Protein AF-A0AAX6GMF1-F1 (afdb_monomer)

Nearest PDB structures (foldseek):
  3nbz-assembly2_E  TM=9.439E-01  e=5.731E-02  Homo sapiens

Foldseek 3Di:
DQDDPHDGCVVPFPVVVLVCCVVVVVVDCLQPDDDPVGRHHDDDDDDFDPDPVRVVCSVPPDDPDDDPDDDDGDRD

Organism: Iris pallida (NCBI:txid29817)

Mean predicted aligned error: 3.19 Å

InterPro domains:
  IPR017336 Snurportin-1 [PTHR13403] (1-75)
  IPR047857 Snurportin-1, m3G cap-binding domain [PF21974] (1-75)

Secondary structure (DSSP, 8-state):
--EETTEE-TTS-HHHHHHHHHHHHHTSGGGSPPBTTBSS---PPP---SSHHHHHHHHHS--SS-----------

Solvent-accessible surface area (backbone atoms only — not comparable to full-atom values): 5069 Å² total; per-residue (Å²): 96,55,64,58,98,86,44,77,36,75,92,48,36,49,54,59,27,49,55,49,44,58,55,57,50,69,77,43,75,48,62,42,80,62,50,100,89,38,83,65,62,55,77,85,78,92,82,72,62,92,45,75,69,41,45,49,45,68,74,71,51,89,65,103,61,86,83,87,80,85,86,88,76,66,62,107

Radius of gyration: 14.59 Å; Cα contacts (8 Å, |Δi|>4): 52; chains: 1; bounding box: 26×33×32 Å

Structure (mmCIF, N/CA/C/O backbone):
data_AF-A0AAX6GMF1-F1
#
_entry.id   AF-A0AAX6GMF1-F1
#
loop_
_atom_site.group_PDB
_atom_site.id
_atom_site.type_symbol
_atom_site.label_atom_id
_atom_site.label_alt_id
_atom_site.label_comp_id
_atom_site.label_asym_id
_atom_site.label_entity_id
_atom_site.label_seq_id
_atom_site.pdbx_PDB_ins_code
_atom_site.Cartn_x
_atom_site.Cartn_y
_atom_site.Cartn_z
_atom_site.occupancy
_atom_site.B_iso_or_equiv
_atom_site.auth_seq_id
_atom_site.auth_comp_id
_atom_site.auth_asym_id
_atom_site.auth_atom_id
_atom_site.pdbx_PDB_model_num
ATOM 1 N N . MET A 1 1 ? -2.286 4.910 3.657 1.00 91.19 1 MET A N 1
ATOM 2 C CA . MET A 1 1 ? -3.127 4.9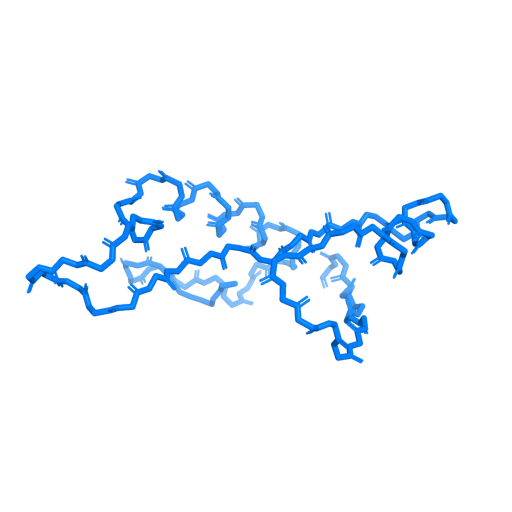12 4.878 1.00 91.19 1 MET A CA 1
ATOM 3 C C . MET A 1 1 ? -3.586 6.333 5.160 1.00 91.19 1 MET A C 1
ATOM 5 O O . MET A 1 1 ? -2.776 7.227 4.977 1.00 91.19 1 MET A O 1
ATOM 9 N N . LEU A 1 2 ? -4.850 6.555 5.535 1.00 95.19 2 LEU A N 1
ATOM 10 C CA . LEU A 1 2 ? -5.400 7.909 5.756 1.00 95.19 2 LEU A CA 1
ATOM 11 C C . LEU A 1 2 ? -5.530 8.279 7.238 1.00 95.19 2 LEU A C 1
ATOM 13 O O . LEU A 1 2 ? -5.452 9.449 7.588 1.00 95.19 2 LEU A O 1
ATOM 17 N N . CYS A 1 3 ? -5.711 7.287 8.108 1.00 95.88 3 CYS A N 1
ATOM 18 C CA . CYS A 1 3 ? -5.809 7.472 9.549 1.00 95.88 3 CYS A CA 1
ATOM 19 C C . CYS A 1 3 ? -5.260 6.234 10.265 1.00 95.88 3 CYS A C 1
ATOM 21 O O . CYS A 1 3 ? -5.385 5.119 9.749 1.00 95.88 3 CYS A O 1
ATOM 23 N N . TRP A 1 4 ? -4.665 6.422 11.442 1.00 95.88 4 TRP A N 1
ATOM 24 C CA . TRP A 1 4 ? -4.242 5.332 12.319 1.00 95.88 4 TRP A CA 1
ATOM 25 C C . TRP A 1 4 ? -4.466 5.696 13.784 1.00 95.88 4 TRP A C 1
ATOM 27 O O . TRP A 1 4 ? -3.880 6.655 14.274 1.00 95.88 4 TRP A O 1
ATOM 37 N N . ARG A 1 5 ? -5.297 4.921 14.497 1.00 94.38 5 ARG A N 1
ATOM 38 C CA . ARG A 1 5 ? -5.606 5.130 15.930 1.00 94.38 5 ARG A CA 1
ATOM 39 C C . ARG A 1 5 ? -5.978 6.586 16.275 1.00 94.38 5 ARG A C 1
ATOM 41 O O . ARG A 1 5 ? -5.527 7.120 17.279 1.00 94.38 5 ARG A O 1
ATOM 48 N N . GLY A 1 6 ? -6.780 7.227 15.423 1.00 94.81 6 GLY A N 1
ATOM 49 C CA . GLY A 1 6 ? -7.232 8.613 15.607 1.00 94.81 6 GLY A CA 1
ATOM 50 C C . GLY A 1 6 ? -6.294 9.684 15.039 1.00 94.81 6 GLY A C 1
ATOM 51 O O . GLY A 1 6 ? -6.710 10.831 14.919 1.00 94.81 6 GLY A O 1
ATOM 52 N N . TYR A 1 7 ? -5.075 9.331 14.619 1.00 94.75 7 TYR A N 1
ATOM 53 C CA . TYR A 1 7 ? -4.172 10.263 13.944 1.00 94.75 7 TYR A CA 1
ATOM 54 C C . TYR A 1 7 ? -4.502 10.357 12.456 1.00 94.75 7 TYR A C 1
ATOM 56 O O . TYR A 1 7 ? -4.407 9.362 11.733 1.00 94.75 7 TYR A O 1
ATOM 64 N N . SER A 1 8 ? -4.864 11.559 12.007 1.00 96.31 8 SER A N 1
ATOM 65 C CA . SER A 1 8 ? -5.039 11.895 10.592 1.00 96.31 8 SER A CA 1
ATOM 66 C C . SER A 1 8 ? -3.691 11.939 9.870 1.00 96.31 8 SER A C 1
ATOM 68 O O . SER A 1 8 ? -2.724 12.489 10.389 1.00 96.31 8 SER A O 1
ATOM 70 N N . LEU A 1 9 ? -3.642 11.376 8.663 1.00 95.19 9 LEU A N 1
ATOM 71 C CA . LEU A 1 9 ? -2.488 11.414 7.759 1.00 95.19 9 LEU A CA 1
ATOM 72 C C . LEU A 1 9 ? -2.846 12.072 6.419 1.00 95.19 9 LEU A C 1
ATOM 74 O O . LEU A 1 9 ? -2.118 11.897 5.448 1.00 95.19 9 LEU A O 1
ATOM 78 N N . TYR A 1 10 ? -3.988 12.762 6.326 1.00 94.00 10 TYR A N 1
ATOM 79 C CA . TYR A 1 10 ? -4.448 13.379 5.075 1.00 94.00 10 TYR A CA 1
ATOM 80 C C . TYR A 1 10 ? -3.467 14.425 4.540 1.00 94.00 10 TYR A C 1
ATOM 82 O O . TYR A 1 10 ? -3.234 14.463 3.336 1.00 94.00 10 TYR A O 1
ATOM 90 N N . ASP A 1 11 ? -2.847 15.189 5.438 1.00 93.81 11 ASP A N 1
ATOM 91 C CA . ASP A 1 11 ? -1.871 16.228 5.095 1.00 93.81 11 ASP A CA 1
ATOM 92 C C . ASP A 1 11 ? -0.453 15.668 4.891 1.00 93.81 11 ASP A C 1
ATOM 94 O O . ASP A 1 11 ? 0.495 16.411 4.646 1.00 93.81 11 ASP A O 1
ATOM 98 N N . CYS A 1 12 ? -0.280 14.347 5.010 1.00 94.50 12 CYS A N 1
ATOM 99 C CA . CYS A 1 12 ? 0.995 13.696 4.759 1.00 94.50 12 CYS A CA 1
ATOM 100 C C . CYS A 1 12 ? 1.123 13.283 3.294 1.00 94.50 12 CYS A C 1
ATOM 102 O O . CYS A 1 12 ? 0.220 12.684 2.697 1.00 94.50 12 CYS A O 1
ATOM 104 N N . ASN A 1 13 ? 2.321 13.494 2.762 1.00 95.44 13 ASN A N 1
ATOM 105 C CA . ASN A 1 13 ? 2.692 13.057 1.428 1.00 95.44 13 ASN A CA 1
ATOM 106 C C . ASN A 1 13 ? 2.578 11.521 1.270 1.00 95.44 13 ASN A C 1
ATOM 108 O O . ASN A 1 13 ? 2.474 10.762 2.245 1.00 95.44 13 ASN A O 1
ATOM 112 N N . SER A 1 14 ? 2.516 11.030 0.031 1.00 94.81 14 SER A N 1
ATOM 113 C CA . SER A 1 14 ? 2.274 9.598 -0.214 1.00 94.81 14 SER A CA 1
ATOM 114 C C . SER A 1 14 ? 3.393 8.710 0.343 1.00 94.81 14 SER A C 1
ATOM 116 O O . SER A 1 14 ? 3.101 7.682 0.956 1.00 94.81 14 SER A O 1
ATOM 118 N N . GLU A 1 15 ? 4.648 9.144 0.215 1.00 94.12 15 GLU A N 1
ATOM 119 C CA . GLU A 1 15 ? 5.833 8.412 0.664 1.00 94.12 15 GLU A CA 1
ATOM 120 C C . GLU A 1 15 ? 5.804 8.159 2.176 1.00 94.12 15 GLU A C 1
ATOM 122 O O . GLU A 1 15 ? 5.944 7.016 2.622 1.00 94.12 15 GLU A O 1
ATOM 127 N N . PHE A 1 16 ? 5.505 9.188 2.971 1.00 95.31 16 PHE A N 1
ATOM 128 C CA . PHE A 1 16 ? 5.354 9.043 4.414 1.00 95.31 16 PHE A CA 1
ATOM 129 C C . PHE A 1 16 ? 4.182 8.126 4.763 1.00 95.31 16 PHE A C 1
ATOM 131 O O . PHE A 1 16 ? 4.311 7.254 5.622 1.00 95.31 16 PHE A O 1
ATOM 138 N N . ARG A 1 17 ? 3.038 8.260 4.077 1.00 95.94 17 ARG A N 1
ATOM 139 C CA . ARG A 1 17 ? 1.872 7.391 4.323 1.00 95.94 17 ARG A CA 1
ATOM 140 C C . ARG A 1 17 ? 2.172 5.920 4.040 1.00 95.94 17 ARG A C 1
ATOM 142 O O . ARG A 1 17 ? 1.587 5.058 4.700 1.00 95.94 17 ARG A O 1
ATOM 149 N N . PHE A 1 18 ? 3.042 5.628 3.077 1.00 95.81 18 PHE A N 1
ATOM 150 C CA . PHE A 1 18 ? 3.502 4.274 2.777 1.00 95.81 18 PHE A CA 1
ATOM 151 C C . PHE A 1 18 ? 4.467 3.742 3.831 1.00 95.81 18 PHE A C 1
ATOM 153 O O . PHE A 1 18 ? 4.246 2.652 4.363 1.00 95.81 18 PHE A O 1
ATOM 160 N N . PHE A 1 19 ? 5.484 4.529 4.187 1.00 94.62 19 PHE A N 1
ATOM 161 C CA . PHE A 1 19 ? 6.408 4.202 5.272 1.00 94.62 19 PHE A CA 1
ATOM 162 C C . PHE A 1 19 ? 5.658 3.912 6.580 1.00 94.62 19 PHE A C 1
ATOM 164 O O . PHE A 1 19 ? 5.882 2.889 7.235 1.00 94.62 19 PHE A O 1
ATOM 171 N N . TRP A 1 20 ? 4.717 4.789 6.930 1.00 95.62 20 TRP A N 1
ATOM 172 C CA . TRP A 1 20 ? 3.946 4.692 8.159 1.00 95.62 20 TRP A CA 1
ATOM 173 C C . TRP A 1 20 ? 3.014 3.476 8.155 1.00 95.62 20 TRP A C 1
ATOM 175 O O . TRP A 1 20 ? 2.941 2.766 9.155 1.00 95.62 20 TRP A O 1
ATOM 185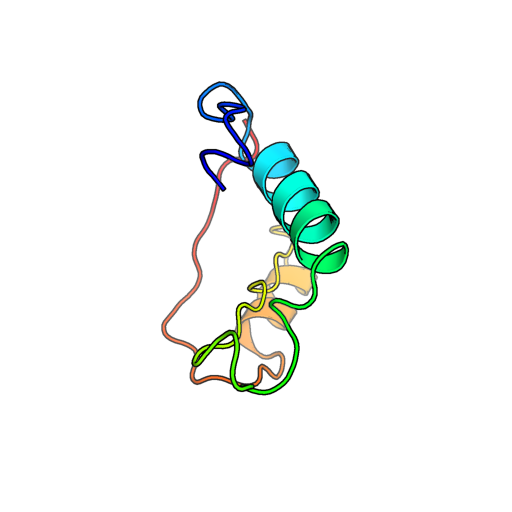 N N . LEU A 1 21 ? 2.356 3.175 7.026 1.00 96.00 21 LEU A N 1
ATOM 186 C CA . LEU A 1 21 ? 1.553 1.955 6.868 1.00 96.00 21 LEU A CA 1
ATOM 187 C C . LEU A 1 21 ? 2.392 0.693 7.097 1.00 96.00 21 LEU A C 1
ATOM 189 O O . LEU A 1 21 ? 1.993 -0.155 7.892 1.00 96.00 21 LEU A O 1
ATOM 193 N N . ASN A 1 22 ? 3.541 0.579 6.423 1.00 94.81 22 ASN A N 1
ATOM 194 C CA . ASN A 1 22 ? 4.413 -0.591 6.540 1.00 94.81 22 ASN A CA 1
ATOM 195 C C . ASN A 1 22 ? 4.886 -0.789 7.985 1.00 94.81 22 ASN A C 1
ATOM 197 O O . ASN A 1 22 ? 4.776 -1.888 8.524 1.00 94.81 22 ASN A O 1
ATOM 201 N N . SER A 1 23 ? 5.335 0.291 8.628 1.00 95.00 23 SER A N 1
ATOM 202 C CA . SER A 1 23 ? 5.839 0.247 10.004 1.00 95.00 23 SER A CA 1
ATOM 203 C C . SER A 1 23 ? 4.732 -0.115 10.997 1.00 95.00 23 SER A C 1
ATOM 205 O O . SER A 1 23 ? 4.882 -1.035 11.797 1.00 95.00 23 SER A O 1
ATOM 207 N N . LYS A 1 24 ? 3.577 0.559 10.917 1.00 96.25 24 LYS A N 1
ATOM 208 C CA . LYS A 1 24 ? 2.488 0.366 11.881 1.00 96.25 24 LYS A CA 1
ATOM 209 C C . LYS A 1 24 ? 1.726 -0.931 11.702 1.00 96.25 24 LYS A C 1
ATOM 211 O O . LYS A 1 24 ? 1.291 -1.488 12.704 1.00 96.25 24 LYS A O 1
ATOM 216 N N . LEU A 1 25 ? 1.586 -1.441 10.481 1.00 95.00 25 LEU A N 1
ATOM 217 C CA . LEU A 1 25 ? 0.953 -2.740 10.282 1.00 95.00 25 LEU A CA 1
ATOM 218 C C . LEU A 1 25 ? 1.831 -3.878 10.820 1.00 95.00 25 LEU A C 1
ATOM 220 O O . LEU A 1 25 ? 1.293 -4.804 11.426 1.00 95.00 25 LEU A O 1
ATOM 224 N N . ALA A 1 26 ? 3.158 -3.784 10.664 1.00 94.19 26 ALA A N 1
ATOM 225 C CA . ALA A 1 26 ? 4.111 -4.772 11.179 1.00 94.19 26 ALA A CA 1
ATOM 226 C C . ALA A 1 26 ? 4.121 -4.865 12.717 1.00 94.19 26 ALA A C 1
ATOM 228 O O . ALA A 1 26 ? 4.367 -5.933 13.266 1.00 94.19 26 ALA A O 1
ATOM 229 N N . GLU A 1 27 ? 3.787 -3.776 13.415 1.00 95.62 27 GLU A N 1
ATOM 230 C CA . GLU A 1 27 ? 3.599 -3.759 14.875 1.00 95.62 27 GLU A CA 1
ATOM 231 C C . GLU A 1 27 ? 2.327 -4.515 15.330 1.00 95.62 27 GLU A C 1
ATOM 233 O O . GLU A 1 27 ? 2.077 -4.644 16.530 1.00 95.62 27 GLU A O 1
ATOM 238 N N . THR A 1 28 ? 1.490 -5.000 14.403 1.00 92.31 28 THR A N 1
ATOM 239 C CA . THR A 1 28 ? 0.224 -5.685 14.712 1.00 92.31 28 THR A CA 1
ATOM 240 C C . THR A 1 28 ? 0.231 -7.159 14.315 1.00 92.31 28 THR A C 1
ATOM 242 O O . THR A 1 28 ? 0.916 -7.576 13.389 1.00 92.31 28 THR A O 1
ATOM 245 N N . GLY A 1 29 ? -0.647 -7.947 14.941 1.00 91.00 29 GLY A N 1
ATOM 246 C CA . GLY A 1 29 ? -0.948 -9.316 14.509 1.00 91.00 29 GLY A CA 1
ATOM 247 C C . GLY A 1 29 ? -1.869 -9.410 13.284 1.00 91.00 29 GLY A C 1
ATOM 248 O O . GLY A 1 29 ? -2.318 -10.503 12.958 1.00 91.00 29 GLY A O 1
ATOM 249 N N . ALA A 1 30 ? -2.188 -8.302 12.605 1.00 91.94 30 ALA A N 1
ATOM 250 C CA . ALA A 1 30 ? -3.170 -8.288 11.515 1.00 91.94 30 ALA A CA 1
ATOM 251 C C . ALA A 1 30 ? -2.712 -9.065 10.265 1.00 91.94 30 ALA A C 1
ATOM 253 O O . ALA A 1 30 ? -3.540 -9.466 9.446 1.00 91.94 30 ALA A O 1
ATOM 254 N N . GLY A 1 31 ? -1.401 -9.291 10.128 1.00 91.81 31 GLY A N 1
ATOM 255 C CA . GLY A 1 31 ? -0.803 -10.133 9.091 1.00 91.81 31 GLY A CA 1
ATOM 256 C C . GLY A 1 31 ? -0.838 -11.637 9.392 1.00 91.81 31 GLY A C 1
AT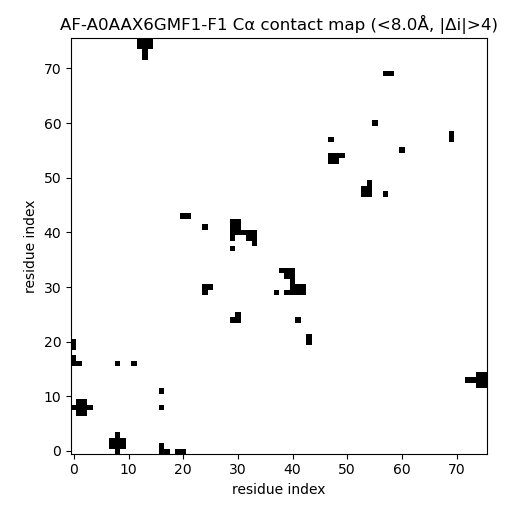OM 257 O O . GLY A 1 31 ? -0.475 -12.434 8.526 1.00 91.81 31 GLY A O 1
ATOM 258 N N . ASN A 1 32 ? -1.272 -12.051 10.583 1.00 93.62 32 ASN A N 1
ATOM 259 C CA . ASN A 1 32 ? -1.299 -13.462 10.963 1.00 93.62 32 ASN A CA 1
ATOM 260 C C . ASN A 1 32 ? -2.418 -14.229 10.232 1.00 93.62 32 ASN A C 1
ATOM 262 O O . ASN A 1 32 ? -3.351 -13.621 9.691 1.00 93.62 32 ASN A O 1
ATOM 266 N N . PRO A 1 33 ? -2.349 -15.574 10.193 1.00 94.06 33 PRO A N 1
ATOM 267 C CA . PRO A 1 33 ? -3.465 -16.394 9.736 1.00 94.06 33 PRO A CA 1
ATOM 268 C C . PRO A 1 33 ? -4.757 -16.075 10.506 1.00 94.06 33 PRO A C 1
ATOM 270 O O . PRO A 1 33 ? -4.675 -15.711 11.682 1.00 94.06 33 PRO A O 1
ATOM 273 N N . PRO A 1 34 ? -5.941 -16.211 9.875 1.00 95.19 34 PRO A N 1
ATOM 274 C CA . PRO A 1 34 ? -7.222 -15.993 10.538 1.00 95.19 34 PRO A CA 1
ATOM 275 C C . PRO A 1 34 ? -7.327 -16.717 11.881 1.00 95.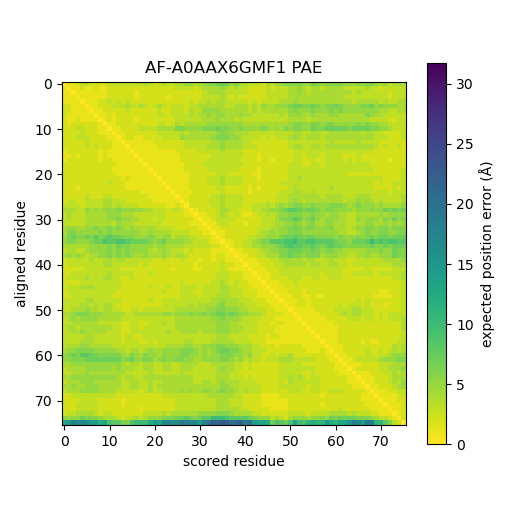19 34 PRO A C 1
ATOM 277 O O . PRO A 1 34 ? -6.891 -17.859 12.025 1.00 95.19 34 PRO A O 1
ATOM 280 N N . SER A 1 35 ? -7.935 -16.049 12.854 1.00 93.12 35 SER A N 1
ATOM 281 C CA . SER A 1 35 ? -8.105 -16.542 14.220 1.00 93.1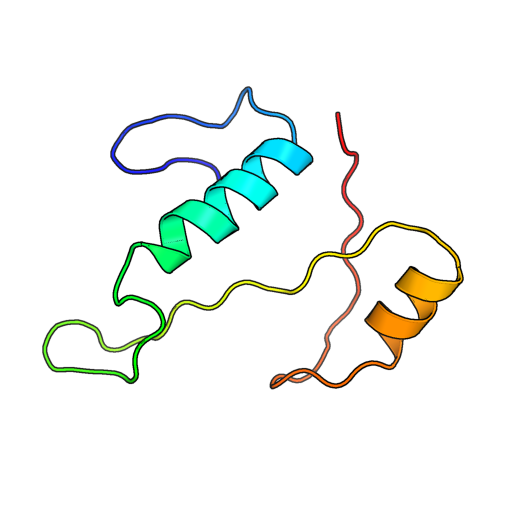2 35 SER A CA 1
ATOM 282 C C . SER A 1 35 ? -9.502 -16.210 14.747 1.00 93.12 35 SER A C 1
ATOM 284 O O . SER A 1 35 ? -10.311 -15.588 14.057 1.00 93.12 35 SER A O 1
ATOM 286 N N . ALA A 1 36 ? -9.786 -16.580 15.998 1.00 95.19 36 ALA A N 1
ATOM 287 C CA . ALA A 1 36 ? -11.041 -16.218 16.658 1.00 95.19 36 ALA A CA 1
ATOM 288 C C . ALA A 1 36 ? -11.276 -14.693 16.722 1.00 95.19 36 ALA A C 1
ATOM 290 O O . ALA A 1 36 ? -12.421 -14.251 16.746 1.00 95.19 36 ALA A O 1
ATOM 291 N N . TYR A 1 37 ? -10.205 -13.889 16.720 1.00 91.75 37 TYR A N 1
ATOM 292 C CA . TYR A 1 37 ? -10.271 -12.432 16.881 1.00 91.75 37 TYR A CA 1
ATOM 293 C C . TYR A 1 37 ? -10.262 -11.659 15.555 1.00 91.75 37 TYR A C 1
ATOM 295 O O . TYR A 1 37 ? -10.608 -10.480 15.534 1.00 91.75 37 TYR A O 1
ATOM 303 N N . HIS A 1 38 ? -9.873 -12.293 14.443 1.00 93.56 38 HIS A N 1
ATOM 304 C CA . HIS A 1 38 ? -9.939 -11.683 13.114 1.00 93.56 38 HIS A CA 1
ATOM 305 C C . HIS A 1 38 ? -10.105 -12.741 12.017 1.00 93.56 38 HIS A C 1
ATOM 307 O O . HIS A 1 38 ? -9.351 -13.708 11.924 1.00 93.56 38 HIS A O 1
ATOM 313 N N . LYS A 1 39 ? -11.079 -12.526 11.129 1.00 96.25 39 LYS A N 1
ATOM 314 C CA . LYS A 1 39 ? -11.358 -13.430 10.001 1.00 96.25 39 LYS A CA 1
ATOM 315 C C . LYS A 1 39 ? -10.432 -13.205 8.803 1.00 96.25 39 LYS A C 1
ATOM 317 O O . LYS A 1 39 ? -10.198 -14.122 8.023 1.00 96.25 39 LYS A O 1
ATOM 322 N N . TYR A 1 40 ? -9.934 -11.983 8.636 1.00 95.75 40 TYR A N 1
ATOM 323 C CA . T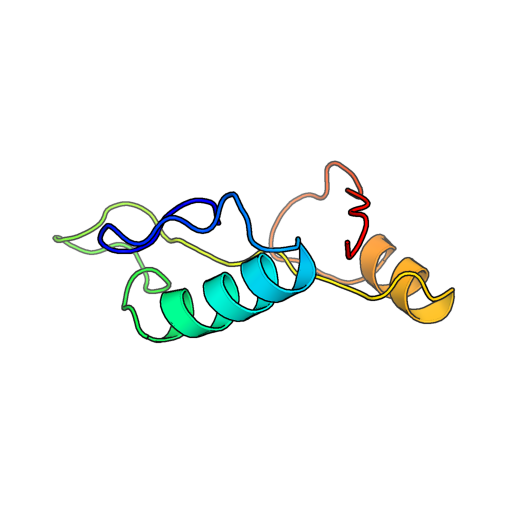YR A 1 40 ? -9.176 -11.573 7.458 1.00 95.75 40 TYR A CA 1
ATOM 324 C C . TYR A 1 40 ? -7.750 -11.191 7.824 1.00 95.75 40 TYR A C 1
ATOM 326 O O . TYR A 1 40 ? -7.478 -10.764 8.948 1.00 95.75 40 TYR A O 1
ATOM 334 N N . ARG A 1 41 ? -6.858 -11.350 6.848 1.00 94.94 41 ARG A N 1
ATOM 335 C CA . ARG A 1 41 ? -5.462 -10.944 6.941 1.00 94.94 41 ARG A CA 1
ATOM 336 C C . ARG A 1 41 ? -5.272 -9.613 6.228 1.00 94.94 41 ARG A C 1
ATOM 338 O O . ARG A 1 41 ? -5.753 -9.438 5.111 1.00 94.94 41 ARG A O 1
ATOM 345 N N . PHE A 1 42 ? -4.515 -8.724 6.849 1.00 95.25 42 PHE A N 1
ATOM 346 C CA . PHE A 1 42 ? -4.059 -7.485 6.238 1.00 95.25 42 PHE A CA 1
ATOM 347 C C . PHE A 1 42 ? -2.599 -7.644 5.819 1.00 95.25 42 PHE A C 1
ATOM 349 O O . PHE A 1 42 ? -1.742 -7.973 6.637 1.00 95.25 42 PHE A O 1
ATOM 356 N N . THR A 1 43 ? -2.312 -7.414 4.541 1.00 93.75 43 THR A N 1
ATOM 357 C CA . THR A 1 43 ? -0.953 -7.434 3.987 1.00 93.75 43 THR A CA 1
ATOM 358 C C . THR A 1 43 ? -0.709 -6.175 3.179 1.00 93.75 43 THR A C 1
ATOM 360 O O . THR A 1 43 ? -1.609 -5.690 2.495 1.00 93.75 43 THR A O 1
ATOM 363 N N . VAL A 1 44 ? 0.515 -5.664 3.237 1.00 94.62 44 VAL A N 1
ATOM 364 C CA . VAL A 1 44 ? 0.925 -4.515 2.429 1.00 94.62 44 VAL A CA 1
ATOM 365 C C . VAL A 1 44 ? 1.159 -4.933 0.981 1.00 94.62 44 VAL A C 1
ATOM 367 O O . VAL A 1 44 ? 1.629 -6.038 0.708 1.00 94.62 44 VAL A O 1
ATOM 370 N N . VAL A 1 45 ? 0.820 -4.042 0.053 1.00 94.50 45 VAL A N 1
ATOM 371 C CA . VAL A 1 45 ? 1.175 -4.184 -1.361 1.00 94.50 45 VAL A CA 1
ATOM 372 C C . VAL A 1 45 ? 2.604 -3.653 -1.540 1.00 94.50 45 VAL A C 1
ATOM 374 O O . VAL A 1 45 ? 2.914 -2.607 -0.964 1.00 94.50 45 VAL A O 1
ATOM 377 N N . PRO A 1 46 ? 3.484 -4.336 -2.296 1.00 94.62 46 PRO A N 1
ATOM 378 C CA . PRO A 1 46 ? 4.837 -3.860 -2.556 1.00 94.62 46 PRO A CA 1
ATOM 379 C C . PRO A 1 46 ? 4.847 -2.498 -3.252 1.00 94.62 46 PRO A C 1
ATOM 381 O O . PRO A 1 46 ? 4.023 -2.222 -4.123 1.00 94.62 46 PRO A O 1
ATOM 384 N N . ILE A 1 47 ? 5.813 -1.663 -2.880 1.00 95.12 47 ILE A N 1
ATOM 385 C CA . ILE A 1 47 ? 6.005 -0.320 -3.424 1.00 95.12 47 ILE A CA 1
ATOM 386 C C . ILE A 1 47 ? 7.422 -0.255 -3.972 1.00 95.12 47 ILE A C 1
ATOM 388 O O . ILE A 1 47 ? 8.364 -0.702 -3.319 1.00 95.12 47 ILE A O 1
ATOM 392 N N . TYR A 1 48 ? 7.557 0.297 -5.171 1.00 95.62 48 TYR A N 1
ATOM 393 C CA . TYR A 1 48 ? 8.817 0.386 -5.893 1.00 95.62 48 TYR A CA 1
ATOM 394 C C . TYR A 1 48 ? 9.042 1.820 -6.362 1.00 95.62 48 TYR A C 1
ATOM 396 O O . TYR A 1 48 ? 8.086 2.531 -6.677 1.00 95.62 48 TYR A O 1
ATOM 404 N N . ASP A 1 49 ? 10.306 2.229 -6.459 1.00 95.31 49 ASP A N 1
ATOM 405 C CA . ASP A 1 49 ? 10.650 3.458 -7.167 1.00 95.31 49 ASP A CA 1
ATOM 406 C C . ASP A 1 49 ? 10.357 3.324 -8.668 1.00 95.31 49 ASP A C 1
ATOM 408 O O . ASP A 1 49 ? 10.354 2.233 -9.238 1.00 95.31 49 ASP A O 1
ATOM 412 N N . CYS A 1 50 ? 10.160 4.453 -9.343 1.00 95.88 50 CYS A N 1
ATOM 413 C CA . CYS A 1 50 ? 9.858 4.488 -10.777 1.00 95.88 50 CYS A CA 1
ATOM 414 C C . CYS A 1 50 ? 11.121 4.464 -11.663 1.00 95.88 50 CYS A C 1
ATOM 416 O O . CYS A 1 50 ? 11.156 5.098 -12.716 1.00 95.88 50 CYS A O 1
ATOM 418 N N . THR A 1 51 ? 12.175 3.752 -11.250 1.00 96.94 51 THR A N 1
ATOM 419 C CA . THR A 1 51 ? 13.347 3.508 -12.111 1.00 96.94 51 THR A CA 1
ATOM 420 C C . THR A 1 51 ? 13.050 2.374 -13.095 1.00 96.94 51 THR A C 1
ATOM 422 O O . THR A 1 51 ? 12.219 1.511 -12.814 1.00 96.94 51 THR A O 1
ATOM 425 N N . GLY A 1 52 ? 13.736 2.322 -14.243 1.00 96.75 52 GLY A N 1
ATOM 426 C CA . GLY A 1 52 ? 13.482 1.284 -15.256 1.00 96.75 52 GLY A CA 1
ATOM 427 C C . GLY A 1 52 ? 13.621 -0.149 -14.718 1.00 96.75 52 GLY A C 1
ATOM 428 O O . GLY A 1 52 ? 12.785 -1.004 -15.003 1.00 96.75 52 GLY A O 1
ATOM 429 N N . MET A 1 53 ? 14.627 -0.395 -13.873 1.00 97.31 53 MET A N 1
ATOM 430 C CA . MET A 1 53 ? 14.832 -1.696 -13.228 1.00 97.31 53 MET A CA 1
ATOM 431 C C . MET A 1 53 ? 13.714 -2.020 -12.228 1.00 97.31 53 MET A C 1
ATOM 433 O O . MET A 1 53 ? 13.185 -3.129 -12.231 1.00 97.31 53 MET A O 1
ATOM 437 N N . CYS A 1 54 ? 13.315 -1.055 -11.398 1.00 97.00 54 CYS A N 1
ATOM 438 C CA . CYS A 1 54 ? 12.245 -1.245 -10.421 1.00 97.00 54 CYS A CA 1
ATOM 439 C C . CYS A 1 54 ? 10.876 -1.444 -11.085 1.00 97.00 54 CYS A C 1
ATOM 441 O O . CYS A 1 54 ? 10.102 -2.285 -10.633 1.00 97.00 54 CYS A O 1
ATOM 443 N N . LEU A 1 55 ? 10.599 -0.741 -12.186 1.00 96.62 55 LEU A N 1
ATOM 444 C CA . LEU A 1 55 ? 9.375 -0.916 -12.965 1.00 96.62 55 LEU A CA 1
ATOM 445 C C . LEU A 1 55 ? 9.307 -2.317 -13.583 1.00 96.62 55 LEU A C 1
ATOM 447 O O . LEU A 1 55 ? 8.263 -2.967 -13.518 1.00 96.62 55 LEU A O 1
ATOM 451 N N . HIS A 1 56 ? 10.428 -2.804 -14.127 1.00 96.62 56 HIS A N 1
ATOM 452 C CA . HIS A 1 56 ? 10.521 -4.174 -14.619 1.00 96.62 56 HIS A CA 1
ATOM 453 C C . HIS A 1 56 ? 10.202 -5.175 -13.502 1.00 96.62 56 HIS A C 1
ATOM 455 O O . HIS A 1 56 ? 9.321 -6.014 -13.6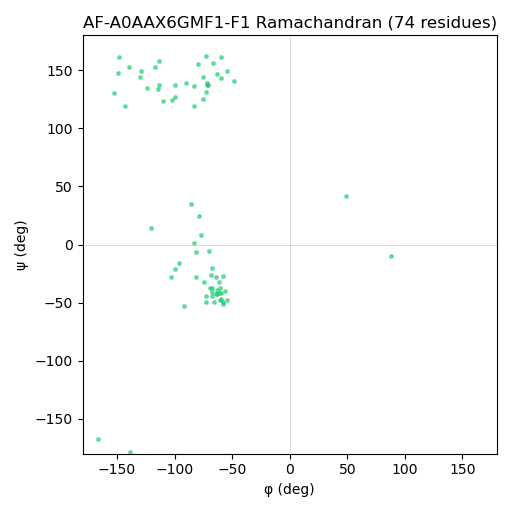74 1.00 96.62 56 HIS A O 1
ATOM 461 N N . THR A 1 57 ? 10.833 -5.029 -12.333 1.00 96.94 57 THR A N 1
ATOM 462 C CA . THR A 1 57 ? 10.582 -5.884 -11.162 1.00 96.94 57 THR A CA 1
ATOM 463 C C . THR A 1 57 ? 9.129 -5.818 -10.687 1.00 96.94 57 THR A C 1
ATOM 465 O O . THR A 1 57 ? 8.544 -6.858 -10.392 1.00 96.94 57 THR A O 1
ATOM 468 N N . ALA A 1 58 ? 8.503 -4.639 -10.649 1.00 96.31 58 ALA A N 1
ATOM 469 C CA . ALA A 1 58 ? 7.092 -4.503 -10.281 1.00 96.31 58 ALA A CA 1
ATOM 470 C C . ALA A 1 58 ? 6.180 -5.260 -11.265 1.00 96.31 58 ALA A C 1
ATOM 472 O O . ALA A 1 58 ? 5.247 -5.968 -10.868 1.00 96.31 58 ALA A O 1
ATOM 473 N N . HIS A 1 59 ? 6.489 -5.170 -12.560 1.00 94.75 59 HIS A N 1
ATOM 474 C CA . HIS A 1 59 ? 5.709 -5.801 -13.616 1.00 94.75 59 HIS A CA 1
ATOM 475 C C . HIS A 1 59 ? 5.889 -7.328 -13.659 1.00 94.75 59 HIS A C 1
ATOM 477 O O . HIS A 1 59 ? 4.901 -8.060 -13.735 1.00 94.75 59 HIS A O 1
ATOM 483 N N . THR A 1 60 ? 7.116 -7.843 -13.552 1.00 95.56 60 THR A N 1
ATOM 484 C CA . THR A 1 60 ? 7.424 -9.277 -13.744 1.00 95.56 60 THR A CA 1
ATOM 485 C C . THR A 1 60 ? 7.581 -10.068 -12.445 1.00 95.56 60 THR A C 1
ATOM 487 O O . THR A 1 60 ? 7.398 -11.282 -12.452 1.00 95.56 60 THR A O 1
ATOM 490 N N . GLY A 1 61 ? 7.859 -9.407 -11.319 1.00 94.88 61 GLY A N 1
ATOM 491 C CA . GLY A 1 61 ? 8.135 -10.056 -10.035 1.00 94.88 61 GLY A CA 1
ATOM 492 C C . GLY A 1 61 ? 6.957 -10.862 -9.486 1.00 94.88 61 GLY A C 1
ATOM 493 O O . GLY A 1 61 ? 5.795 -10.502 -9.679 1.00 94.88 61 GLY A O 1
ATOM 494 N N . ALA A 1 62 ? 7.238 -11.959 -8.786 1.00 94.88 62 ALA A N 1
ATOM 495 C CA . ALA A 1 62 ? 6.198 -12.798 -8.200 1.00 94.88 62 ALA A CA 1
ATOM 496 C C . ALA A 1 62 ? 5.526 -12.111 -6.998 1.00 94.88 62 ALA A C 1
ATOM 498 O O . ALA A 1 62 ? 6.190 -11.513 -6.153 1.00 94.88 62 ALA A O 1
ATOM 499 N N . VAL A 1 63 ? 4.204 -12.238 -6.905 1.00 95.75 63 VAL A N 1
ATOM 500 C CA . VAL A 1 63 ? 3.386 -11.777 -5.775 1.00 95.75 63 VAL A CA 1
ATOM 501 C C . VAL A 1 63 ? 2.316 -12.835 -5.475 1.00 95.75 63 VAL A C 1
ATOM 503 O O . VAL A 1 63 ? 1.933 -13.573 -6.383 1.00 95.75 63 VAL A O 1
ATOM 506 N N . PRO A 1 64 ? 1.811 -12.951 -4.232 1.00 94.75 64 PRO A N 1
ATOM 507 C CA . PRO A 1 64 ? 0.866 -14.005 -3.844 1.00 94.75 64 PRO A CA 1
ATOM 508 C C . PRO A 1 64 ? -0.582 -13.724 -4.297 1.00 94.75 64 PRO A C 1
ATOM 510 O O . PRO A 1 64 ? -1.532 -14.182 -3.665 1.00 94.75 64 PRO A O 1
ATOM 513 N N . TYR A 1 65 ? -0.763 -12.925 -5.350 1.00 94.38 65 TYR A N 1
ATOM 514 C CA . TYR A 1 65 ? -2.053 -12.513 -5.895 1.00 94.38 65 TYR A CA 1
ATOM 515 C C . 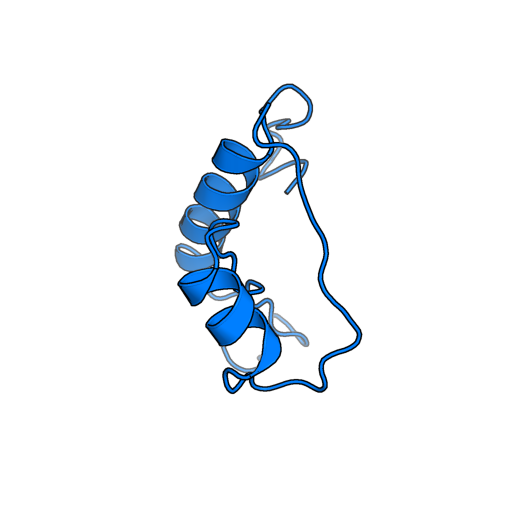TYR A 1 65 ? -1.960 -12.317 -7.412 1.00 94.38 65 TYR A C 1
ATOM 517 O O . TYR A 1 65 ? -0.877 -12.150 -7.971 1.00 94.38 65 TYR A O 1
ATOM 525 N N . VAL A 1 66 ? -3.106 -12.324 -8.090 1.00 95.81 66 VAL A N 1
ATOM 526 C CA . VAL A 1 66 ? -3.171 -11.986 -9.517 1.00 95.81 66 VAL A CA 1
ATOM 527 C C . VAL A 1 66 ? -3.025 -10.475 -9.654 1.00 95.81 66 VAL A C 1
ATOM 529 O O . VAL A 1 66 ? -3.756 -9.722 -9.012 1.00 95.81 66 VAL A O 1
ATOM 532 N N . LYS A 1 67 ? -2.056 -10.026 -10.454 1.00 94.94 67 LYS A N 1
ATOM 533 C CA . LYS A 1 67 ? -1.872 -8.597 -10.719 1.00 94.94 67 LYS A CA 1
ATOM 534 C C . LYS A 1 67 ? -2.982 -8.100 -11.635 1.00 94.94 67 LYS A C 1
ATOM 536 O O . LYS A 1 67 ? -3.222 -8.702 -12.675 1.00 94.94 67 LYS A O 1
ATOM 541 N N . ASP A 1 68 ? -3.592 -6.991 -11.245 1.00 95.88 68 ASP A N 1
ATOM 542 C CA . ASP A 1 68 ? -4.549 -6.257 -12.074 1.00 95.88 68 ASP A CA 1
ATOM 543 C C . ASP A 1 68 ? -3.828 -5.167 -12.889 1.00 95.88 68 ASP A C 1
ATOM 545 O O . ASP A 1 68 ? -3.846 -5.160 -14.115 1.00 95.88 68 ASP A O 1
ATOM 549 N N . GLY A 1 69 ? -3.059 -4.311 -12.211 1.00 94.81 69 GLY A N 1
ATOM 550 C CA . GLY A 1 69 ? -2.275 -3.263 -12.857 1.00 94.81 69 GLY A CA 1
ATOM 551 C C . GLY A 1 69 ? -1.244 -2.626 -11.931 1.00 94.81 69 GLY A C 1
ATOM 552 O O . GLY A 1 69 ? -0.953 -3.134 -10.845 1.00 94.81 69 GLY A O 1
ATOM 553 N N . LEU A 1 70 ? -0.685 -1.500 -12.377 1.00 96.19 70 LEU A N 1
ATOM 554 C CA . LEU A 1 70 ? 0.273 -0.690 -11.625 1.00 96.19 70 LEU A CA 1
ATOM 555 C C . LEU A 1 70 ? -0.339 0.672 -11.306 1.00 96.19 70 LEU A C 1
ATOM 557 O O . LEU A 1 70 ? -0.904 1.325 -12.182 1.00 96.19 70 LEU A O 1
ATOM 561 N N . LEU A 1 71 ? -0.191 1.109 -10.056 1.00 96.62 71 LEU A N 1
ATOM 562 C CA . LEU A 1 71 ? -0.658 2.411 -9.598 1.00 96.62 71 LEU A CA 1
ATOM 563 C C . LEU A 1 71 ? 0.536 3.322 -9.318 1.00 96.62 71 LEU A C 1
ATOM 565 O O . LEU A 1 71 ? 1.407 2.988 -8.516 1.00 96.62 71 LEU A O 1
ATOM 569 N N . PHE A 1 72 ? 0.559 4.478 -9.977 1.00 96.56 72 PHE A N 1
ATOM 570 C CA . PHE A 1 72 ? 1.623 5.466 -9.844 1.00 96.56 72 PHE A CA 1
ATOM 571 C C . PHE A 1 72 ? 1.182 6.576 -8.895 1.00 96.56 72 PHE A C 1
ATOM 573 O O . PHE A 1 72 ? 0.134 7.191 -9.088 1.00 96.56 72 PHE A O 1
ATOM 580 N N . TYR A 1 73 ? 1.999 6.841 -7.879 1.00 96.38 73 TYR A N 1
ATOM 581 C CA . TYR A 1 73 ? 1.770 7.908 -6.913 1.00 96.38 73 TYR A CA 1
ATOM 582 C C . TYR A 1 73 ? 2.844 8.982 -7.045 1.00 96.38 73 TYR A C 1
ATOM 584 O O . TYR A 1 73 ? 4.031 8.674 -7.142 1.00 96.38 73 TYR A O 1
ATOM 592 N N . ASN A 1 74 ? 2.430 10.249 -6.993 1.00 94.56 74 ASN A N 1
ATOM 593 C CA . ASN A 1 74 ? 3.363 11.348 -6.773 1.00 94.56 74 ASN A CA 1
ATOM 594 C C . ASN A 1 74 ? 3.844 11.310 -5.315 1.00 94.56 74 ASN A C 1
ATOM 596 O O . ASN A 1 74 ? 3.034 11.066 -4.419 1.00 94.56 74 ASN A O 1
ATOM 600 N N . LYS A 1 75 ? 5.145 11.520 -5.080 1.00 87.81 75 LYS A N 1
ATOM 601 C CA . LYS A 1 75 ? 5.732 11.513 -3.732 1.00 87.81 75 LYS A CA 1
ATOM 602 C C . LYS A 1 75 ? 5.277 12.694 -2.867 1.00 87.81 75 LYS A C 1
ATOM 604 O O . LYS A 1 75 ? 5.283 12.527 -1.652 1.00 87.81 75 LYS A O 1
ATOM 609 N N . VAL A 1 76 ? 4.903 13.825 -3.478 1.00 77.00 76 VAL A N 1
ATOM 610 C CA . VAL A 1 76 ? 4.502 15.101 -2.852 1.00 77.00 76 VAL A CA 1
ATOM 611 C C . VAL A 1 76 ? 3.016 15.106 -2.521 1.00 77.00 76 VAL A C 1
ATOM 613 O O . VAL A 1 76 ? 2.207 14.743 -3.404 1.00 77.00 76 VAL A O 1
#

pLDDT: mean 94.68, std 2.57, range [77.0, 97.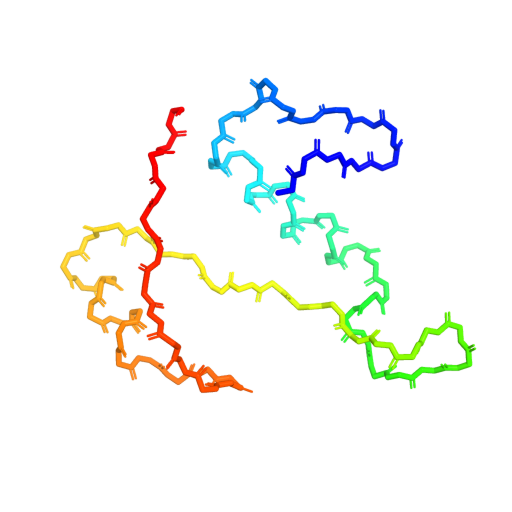31]

Sequence (76 aa):
MLCWRGYSLYDCNSEFRFFWLNSKLAETGAGNPPSAYHKYRFTVVPIYDCTGMCLHTAHTGAVPYVKDGLLFYNKV